Protein AF-A0A7W9SUL5-F1 (afdb_monomer_lite)

pLDDT: mean 90.6, std 12.2, range [34.75, 98.31]

Secondary structure (DSSP, 8-st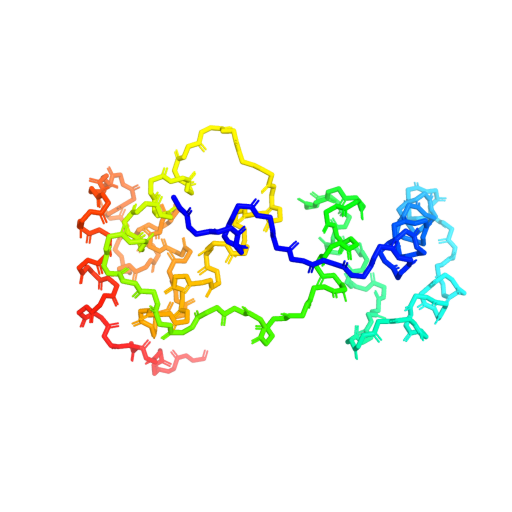ate):
--HHHHS----HHHHHHHHHHHHHHHHHHHTT---HHHHHHHHTTSSS---HHHHHHHBTTB-HHHHHHHHH--GGGS-S---HHHHHHHHHHHTSS---HHHHHHHHHHHHHHHT-TTHHHHHH-HHHHHT-GGGGG----HHHHHHHHHH---------

Sequence (161 aa):
MRPLLESPPFDAELLAKVEALTDELYALHQHGKPKNEAIARLNDLIREPVDEGAVWGAFGSVDSEVWARFLVFDYSLIPDDLSREEMLELIQHVRGEETNEFLLDFWIECLKKNTGNSHFGDLLYWPNVYFGDEEKLHIELTPEGILETALTTKAVERVGE

Foldseek 3Di:
DDPCLVDPDFDPVLLVVQLVLLVVLLVCVVVVHDNVVSQVVNQVRFDDRDDVVVNVVCRPVHDSSLVSCVRGHDLVPQDQDDDPVRLLVLLVVLPDDDDDPNSNVSSQSSLCNNQVAPCLVCVNQPVCVVVVHPVCRPDDAHSVRSSVVSNVPNDPPPPDD

Structure (mmCIF, N/CA/C/O backbone):
data_AF-A0A7W9SUL5-F1
#
_entry.id   AF-A0A7W9SUL5-F1
#
loop_
_atom_site.group_PDB
_atom_site.id
_atom_site.type_symbol
_atom_site.label_atom_id
_atom_site.label_alt_id
_atom_site.label_comp_id
_atom_site.label_asym_id
_atom_site.label_entity_id
_atom_site.label_seq_id
_atom_site.pdbx_PDB_ins_code
_atom_site.Cartn_x
_atom_site.Cartn_y
_atom_site.Cartn_z
_atom_site.occupancy
_atom_site.B_iso_or_equiv
_atom_site.auth_seq_id
_atom_site.auth_comp_id
_atom_site.auth_asym_id
_atom_site.auth_atom_id
_atom_site.pdbx_PDB_model_num
ATOM 1 N N . MET A 1 1 ? 0.048 -11.009 16.079 1.00 81.25 1 MET A N 1
ATOM 2 C CA . MET A 1 1 ? -0.566 -10.716 14.775 1.00 81.25 1 MET A CA 1
ATOM 3 C C . MET A 1 1 ? -0.793 -12.003 13.963 1.00 81.25 1 MET A C 1
ATOM 5 O O . MET A 1 1 ? -0.092 -12.986 14.186 1.00 81.25 1 MET A O 1
ATOM 9 N N . ARG A 1 2 ? -1.810 -12.076 13.080 1.00 89.44 2 ARG A N 1
ATOM 10 C CA . ARG A 1 2 ? -2.024 -13.264 12.213 1.00 89.44 2 ARG A CA 1
ATOM 11 C C . ARG A 1 2 ? -0.968 -13.322 11.088 1.00 89.44 2 ARG A C 1
ATOM 13 O O . ARG A 1 2 ? -0.579 -12.261 10.608 1.00 89.44 2 ARG A O 1
ATOM 20 N N . PRO A 1 3 ? -0.565 -14.510 10.585 1.00 90.38 3 PRO A N 1
ATOM 21 C CA . PRO A 1 3 ? 0.566 -14.634 9.651 1.00 90.38 3 PRO A CA 1
ATOM 22 C C . PRO A 1 3 ? 0.460 -13.788 8.377 1.00 90.38 3 PRO A C 1
ATOM 24 O O . PRO A 1 3 ? 1.449 -13.217 7.935 1.00 90.38 3 PRO A O 1
ATOM 27 N N . LEU A 1 4 ? -0.748 -13.662 7.817 1.00 91.81 4 LEU A N 1
ATOM 28 C CA . LEU A 1 4 ? -1.017 -12.831 6.638 1.00 91.81 4 LEU A CA 1
ATOM 29 C C . LEU A 1 4 ? -0.607 -11.366 6.841 1.00 91.81 4 LEU A C 1
ATOM 31 O O . LEU A 1 4 ? -0.163 -10.722 5.899 1.00 91.81 4 LEU A O 1
ATOM 35 N N . LEU A 1 5 ? -0.777 -10.845 8.058 1.00 91.56 5 LEU A N 1
ATOM 36 C CA . LEU A 1 5 ? -0.466 -9.458 8.378 1.00 91.56 5 LEU A CA 1
ATOM 37 C C . LEU A 1 5 ? 1.035 -9.233 8.606 1.00 91.56 5 LEU A C 1
ATOM 39 O O . LEU A 1 5 ? 1.515 -8.121 8.432 1.00 91.56 5 LEU A O 1
ATOM 43 N N . GLU A 1 6 ? 1.781 -10.277 8.965 1.00 90.19 6 GLU A N 1
ATOM 44 C CA . GLU A 1 6 ? 3.240 -10.219 9.134 1.00 90.19 6 GLU A CA 1
ATOM 45 C C . GLU A 1 6 ? 3.976 -10.426 7.807 1.00 90.19 6 GLU A C 1
ATOM 47 O O . GLU A 1 6 ? 4.992 -9.788 7.541 1.00 90.19 6 GLU A O 1
ATOM 52 N N . SER A 1 7 ? 3.468 -11.331 6.969 1.00 90.56 7 SER A N 1
ATOM 53 C CA . SER A 1 7 ? 4.072 -11.693 5.692 1.00 90.56 7 SER A CA 1
ATOM 54 C C . SER A 1 7 ? 2.979 -11.895 4.639 1.00 90.56 7 SER A C 1
ATOM 56 O O . SER A 1 7 ? 2.501 -13.019 4.440 1.00 90.56 7 SER A O 1
ATOM 58 N N . PRO A 1 8 ? 2.557 -10.809 3.964 1.00 92.06 8 PRO A N 1
ATOM 59 C CA . PRO A 1 8 ? 1.623 -10.899 2.855 1.00 92.06 8 PRO A CA 1
ATOM 60 C C . PRO A 1 8 ? 2.207 -11.796 1.753 1.00 92.06 8 PRO A C 1
ATOM 62 O O . PRO A 1 8 ? 3.387 -11.665 1.416 1.00 92.06 8 PRO A O 1
ATOM 65 N N . PRO A 1 9 ? 1.430 -12.749 1.215 1.00 93.88 9 PRO A N 1
ATOM 66 C CA . PRO A 1 9 ? 1.952 -13.726 0.275 1.00 93.88 9 PRO A CA 1
ATOM 67 C C . PRO A 1 9 ? 2.177 -13.102 -1.106 1.00 93.88 9 PRO A C 1
ATOM 69 O O . PRO A 1 9 ? 1.361 -12.324 -1.597 1.00 93.88 9 PRO A O 1
ATOM 72 N N . PHE A 1 10 ? 3.252 -13.535 -1.761 1.00 94.94 10 PHE A N 1
ATOM 73 C CA . PHE A 1 10 ? 3.595 -13.167 -3.131 1.00 94.94 10 PHE A CA 1
ATOM 74 C C . PHE A 1 10 ? 3.860 -14.415 -3.972 1.00 94.94 10 PHE A C 1
ATOM 76 O O . PHE A 1 10 ? 4.385 -15.414 -3.473 1.00 94.94 10 PHE A O 1
ATOM 83 N N . ASP A 1 11 ? 3.559 -14.338 -5.268 1.00 95.19 11 ASP A N 1
ATOM 84 C CA . ASP A 1 11 ? 4.153 -15.251 -6.243 1.00 95.19 11 ASP A CA 1
ATOM 85 C C . ASP A 1 11 ? 5.631 -14.871 -6.408 1.00 95.19 11 ASP A C 1
ATOM 87 O O . ASP A 1 11 ? 5.958 -13.820 -6.959 1.00 95.19 11 ASP A O 1
ATOM 91 N N . ALA A 1 12 ? 6.523 -15.720 -5.893 1.00 95.38 12 ALA A N 1
ATOM 92 C CA . ALA A 1 12 ? 7.957 -15.453 -5.868 1.00 95.38 12 ALA A CA 1
ATOM 93 C C . ALA A 1 12 ? 8.576 -15.339 -7.271 1.00 95.38 12 ALA A C 1
ATOM 95 O O . ALA A 1 12 ? 9.528 -14.584 -7.456 1.00 95.38 12 ALA A O 1
ATOM 96 N N . GLU A 1 13 ? 8.055 -16.072 -8.262 1.00 97.19 13 GLU A N 1
ATOM 97 C CA . GLU A 1 13 ? 8.576 -16.002 -9.628 1.00 97.19 13 GLU A CA 1
ATOM 98 C C . GLU A 1 13 ? 8.130 -14.705 -10.308 1.00 97.19 13 GLU A C 1
ATOM 100 O O . GLU A 1 13 ? 8.930 -14.051 -10.981 1.00 97.19 13 GLU A O 1
ATOM 105 N N . LEU A 1 14 ? 6.865 -14.321 -10.124 1.00 97.62 14 LEU A N 1
ATOM 106 C CA . LEU A 1 14 ? 6.346 -13.061 -10.648 1.00 97.62 14 LEU A CA 1
ATOM 107 C C . LEU A 1 14 ? 7.043 -11.861 -10.000 1.00 97.62 14 LEU A C 1
ATOM 109 O O . LEU A 1 14 ? 7.510 -10.978 -10.718 1.00 97.62 14 LEU A O 1
ATOM 113 N N . LEU A 1 15 ? 7.153 -11.852 -8.668 1.00 97.75 15 LEU A N 1
ATOM 114 C CA . LEU A 1 15 ? 7.790 -10.766 -7.927 1.00 97.75 15 LEU A CA 1
ATOM 115 C C . LEU A 1 15 ? 9.236 -10.563 -8.392 1.00 97.75 15 LEU A C 1
ATOM 117 O O . LEU A 1 15 ? 9.587 -9.450 -8.761 1.00 97.75 15 LEU A O 1
ATOM 121 N N . ALA A 1 16 ? 10.030 -11.632 -8.507 1.00 98.00 16 ALA A N 1
ATOM 122 C CA . ALA A 1 16 ? 11.417 -11.531 -8.964 1.00 98.00 16 ALA A CA 1
ATOM 123 C C . ALA A 1 16 ? 11.548 -10.959 -10.391 1.00 98.00 16 ALA A C 1
ATOM 125 O O . ALA A 1 16 ? 12.484 -10.215 -10.691 1.00 98.00 16 ALA A O 1
ATOM 126 N N . LYS A 1 17 ? 10.616 -11.292 -11.298 1.00 98.31 17 LYS A N 1
ATOM 127 C CA . LYS A 1 17 ? 10.599 -10.723 -12.659 1.00 98.31 17 LYS A CA 1
ATOM 128 C C . LYS A 1 17 ? 10.259 -9.236 -12.643 1.00 98.31 17 LYS A C 1
ATOM 130 O O . LYS A 1 17 ? 10.858 -8.473 -13.399 1.00 98.31 17 LYS A O 1
ATOM 135 N N . VAL A 1 18 ? 9.296 -8.841 -11.814 1.00 98.25 18 VAL A N 1
ATOM 136 C CA . VAL A 1 18 ? 8.863 -7.447 -11.705 1.00 98.25 18 VAL A CA 1
ATOM 137 C C . VAL A 1 18 ? 9.921 -6.598 -11.004 1.00 98.25 18 VAL A C 1
ATOM 139 O O . VAL A 1 18 ? 10.225 -5.532 -11.520 1.00 98.25 18 VAL A O 1
ATOM 142 N N . GLU A 1 19 ? 10.561 -7.091 -9.939 1.00 98.00 19 GLU A N 1
ATOM 143 C CA . GLU A 1 19 ? 11.701 -6.433 -9.274 1.00 98.00 19 GLU A CA 1
ATOM 144 C C . GLU A 1 19 ? 12.830 -6.119 -10.269 1.00 98.00 19 GLU A C 1
ATOM 146 O O . GLU A 1 19 ? 13.303 -4.988 -10.352 1.00 98.00 19 GLU A O 1
ATOM 151 N N . ALA A 1 20 ? 13.203 -7.081 -11.121 1.00 98.19 20 ALA A N 1
ATOM 152 C CA . ALA A 1 20 ? 14.223 -6.847 -12.144 1.00 98.19 20 ALA A CA 1
ATOM 153 C C . ALA A 1 20 ? 13.822 -5.752 -13.157 1.00 98.19 20 ALA A C 1
ATOM 155 O O . ALA A 1 20 ? 14.675 -5.002 -13.638 1.00 98.19 20 ALA A O 1
ATOM 156 N N . LEU A 1 21 ? 12.534 -5.655 -13.502 1.00 98.25 21 LEU A N 1
ATOM 157 C CA . LEU A 1 21 ? 12.028 -4.646 -14.435 1.00 98.25 21 LEU A CA 1
ATOM 158 C C . LEU A 1 21 ? 11.867 -3.269 -13.784 1.00 98.25 21 LEU A C 1
ATOM 160 O O . LEU A 1 21 ? 12.123 -2.267 -14.453 1.00 98.25 21 LEU A O 1
ATOM 164 N N . THR A 1 22 ? 11.470 -3.185 -12.512 1.00 97.94 22 THR A N 1
ATOM 165 C CA . THR A 1 22 ? 11.397 -1.907 -11.792 1.00 97.94 22 THR A CA 1
ATOM 166 C C . THR A 1 22 ? 12.793 -1.331 -11.557 1.00 97.94 22 THR A C 1
ATOM 168 O O . THR A 1 22 ? 12.986 -0.134 -11.778 1.00 97.94 22 THR A O 1
ATOM 171 N N . ASP A 1 23 ? 13.788 -2.171 -11.252 1.00 97.88 23 ASP A N 1
ATOM 172 C CA . ASP A 1 23 ? 15.205 -1.785 -11.212 1.00 97.88 23 ASP A CA 1
ATOM 173 C C . ASP A 1 23 ? 15.690 -1.245 -12.566 1.00 97.88 23 ASP A C 1
ATOM 175 O O . ASP A 1 23 ? 16.308 -0.176 -12.641 1.00 97.88 23 ASP A O 1
ATOM 179 N N . GLU A 1 24 ? 15.380 -1.951 -13.662 1.00 97.81 24 GLU A N 1
ATOM 180 C CA . GLU A 1 24 ? 15.701 -1.495 -15.018 1.00 97.81 24 GLU A CA 1
ATOM 181 C C . GLU A 1 24 ? 15.047 -0.132 -15.306 1.00 97.81 24 GLU A C 1
ATOM 183 O O . GLU A 1 24 ? 15.708 0.786 -15.801 1.00 97.81 24 GLU A O 1
ATOM 188 N N . LEU A 1 25 ? 13.767 0.037 -14.963 1.00 97.44 25 LEU A N 1
ATOM 189 C CA . LEU A 1 25 ? 13.021 1.280 -15.164 1.00 97.44 25 LEU A CA 1
ATOM 190 C C . LEU A 1 25 ? 13.610 2.450 -14.377 1.00 97.44 25 LEU A C 1
ATOM 192 O O . LEU A 1 25 ? 13.754 3.538 -14.943 1.00 97.44 25 LEU A O 1
ATOM 196 N N . TYR A 1 26 ? 13.986 2.238 -13.116 1.00 97.06 26 TYR A N 1
ATOM 197 C CA . TYR A 1 26 ? 14.617 3.260 -12.280 1.00 97.06 26 TYR A CA 1
ATOM 198 C C . TYR A 1 26 ? 15.981 3.661 -12.847 1.00 97.06 26 TYR A C 1
ATOM 200 O O . TYR A 1 26 ? 16.272 4.852 -12.985 1.00 97.06 26 TYR A O 1
ATOM 208 N N . ALA A 1 27 ? 16.791 2.690 -13.278 1.00 96.69 27 ALA A N 1
ATOM 209 C CA . ALA A 1 27 ? 18.076 2.960 -13.913 1.00 96.69 27 ALA A CA 1
ATOM 210 C C . ALA A 1 27 ? 17.922 3.714 -15.246 1.00 96.69 27 ALA A C 1
ATOM 212 O O . ALA A 1 27 ? 18.696 4.630 -15.540 1.00 96.69 27 ALA A O 1
ATOM 213 N N . LEU A 1 28 ? 16.933 3.361 -16.073 1.00 96.75 28 LEU A N 1
ATOM 214 C CA . LEU A 1 28 ? 16.628 4.085 -17.310 1.00 96.75 28 LEU A CA 1
ATOM 215 C C . LEU A 1 28 ? 16.156 5.512 -17.011 1.00 96.75 28 LEU A C 1
ATOM 217 O O . LEU A 1 28 ? 16.613 6.448 -17.670 1.00 96.75 28 LEU A O 1
ATOM 221 N N . HIS A 1 29 ? 15.294 5.683 -16.004 1.00 94.62 29 HIS A N 1
ATOM 222 C CA . HIS A 1 29 ? 14.799 6.983 -15.563 1.00 94.62 29 HIS A CA 1
ATOM 223 C C . HIS A 1 29 ? 15.947 7.901 -15.126 1.00 94.62 29 HIS A C 1
ATOM 225 O O . HIS A 1 29 ? 16.097 8.996 -15.668 1.00 94.62 29 HIS A O 1
ATOM 231 N N . GLN A 1 30 ? 16.807 7.419 -14.226 1.00 94.69 30 GLN A N 1
ATOM 232 C CA . GLN A 1 30 ? 17.949 8.165 -13.693 1.00 94.69 30 GLN A CA 1
ATOM 233 C C . GLN A 1 30 ? 18.912 8.645 -14.790 1.00 94.69 30 GLN A C 1
ATOM 235 O O . GLN A 1 30 ? 19.494 9.723 -14.687 1.00 94.69 30 GLN A O 1
ATOM 240 N N . HIS A 1 31 ? 19.069 7.865 -15.862 1.00 96.00 31 HIS A N 1
ATOM 241 C CA . HIS A 1 31 ? 19.934 8.208 -16.992 1.00 96.00 31 HIS A CA 1
ATOM 242 C C . HIS A 1 31 ? 19.220 8.970 -18.121 1.00 96.00 31 HIS A C 1
ATOM 244 O O . HIS A 1 31 ? 19.828 9.195 -19.170 1.00 96.00 31 HIS A O 1
ATOM 250 N N . GLY A 1 32 ? 17.945 9.335 -17.954 1.00 94.00 32 GLY A N 1
ATOM 251 C CA . GLY A 1 32 ? 17.161 10.015 -18.989 1.00 94.00 32 GLY A CA 1
ATOM 252 C C . GLY A 1 32 ? 16.980 9.183 -20.264 1.00 94.00 32 GLY A C 1
ATOM 253 O O . GLY A 1 32 ? 16.872 9.737 -21.358 1.00 94.00 32 GLY A O 1
ATOM 254 N N . LYS A 1 33 ? 17.000 7.850 -20.147 1.00 96.56 33 LYS A N 1
ATOM 255 C CA . LYS A 1 33 ? 16.838 6.929 -21.274 1.00 96.56 33 LYS A CA 1
ATOM 256 C C . LYS A 1 33 ? 15.356 6.625 -21.543 1.00 96.56 33 LYS A C 1
ATOM 258 O O . LYS A 1 33 ? 14.529 6.721 -20.630 1.00 96.56 33 LYS A O 1
ATOM 263 N N . PRO A 1 34 ? 15.003 6.233 -22.782 1.00 95.06 34 PRO A N 1
ATOM 264 C CA . PRO A 1 34 ? 13.659 5.759 -23.102 1.00 95.06 34 PRO A CA 1
ATOM 265 C C . PRO A 1 34 ? 13.270 4.543 -22.249 1.00 95.06 34 PRO A C 1
ATOM 267 O O . PRO A 1 34 ? 14.091 3.657 -22.029 1.00 95.06 34 PRO A O 1
ATOM 270 N N . LYS A 1 35 ? 12.016 4.508 -21.782 1.00 96.31 35 LYS A N 1
ATOM 271 C CA . LYS A 1 35 ? 11.475 3.468 -20.881 1.00 96.31 35 LYS A CA 1
ATOM 272 C C . LYS A 1 35 ? 10.363 2.630 -21.511 1.00 96.31 35 LYS A C 1
ATOM 274 O O . LYS A 1 35 ? 9.932 1.649 -20.923 1.00 96.31 35 LYS A O 1
ATOM 279 N N . ASN A 1 36 ? 9.906 2.994 -22.707 1.00 96.38 36 ASN A N 1
ATOM 280 C CA . ASN A 1 36 ? 8.740 2.418 -23.380 1.00 96.38 36 ASN A CA 1
ATOM 281 C C . ASN A 1 36 ? 8.805 0.886 -23.520 1.00 96.38 36 ASN A C 1
ATOM 283 O O . ASN A 1 36 ? 7.806 0.217 -23.284 1.00 96.38 36 ASN A O 1
ATOM 287 N N . GLU A 1 37 ? 9.967 0.318 -23.854 1.00 97.00 37 GLU A N 1
ATOM 288 C CA . GLU A 1 37 ? 10.119 -1.140 -23.982 1.00 97.00 37 GLU A CA 1
ATOM 289 C C . GLU A 1 37 ? 10.110 -1.860 -22.628 1.00 97.00 37 GLU A C 1
ATOM 291 O O . GLU A 1 37 ? 9.620 -2.982 -22.524 1.00 97.00 37 GLU A O 1
ATOM 296 N N . ALA A 1 38 ? 10.658 -1.238 -21.582 1.00 97.06 38 ALA A N 1
ATOM 297 C CA . ALA A 1 38 ? 10.620 -1.781 -20.226 1.00 97.06 38 ALA A CA 1
ATOM 298 C C . ALA A 1 38 ? 9.206 -1.686 -19.629 1.00 97.06 38 ALA A C 1
ATOM 300 O O . ALA A 1 38 ? 8.729 -2.662 -19.061 1.00 97.06 38 ALA A O 1
ATOM 301 N N . ILE A 1 39 ? 8.497 -0.571 -19.853 1.00 98.12 39 ILE A N 1
ATOM 302 C CA . ILE A 1 39 ? 7.086 -0.400 -19.466 1.00 98.12 39 ILE A CA 1
ATOM 303 C C . ILE A 1 39 ? 6.205 -1.441 -20.166 1.00 98.12 39 ILE A C 1
ATOM 305 O O . ILE A 1 39 ? 5.373 -2.063 -19.517 1.00 98.12 39 ILE A O 1
ATOM 309 N N . ALA A 1 40 ? 6.402 -1.679 -21.468 1.00 98.19 40 ALA A N 1
ATOM 310 C CA . ALA A 1 40 ? 5.640 -2.697 -22.192 1.00 98.19 40 ALA A CA 1
ATOM 311 C C . ALA A 1 40 ? 5.844 -4.100 -21.592 1.00 98.19 40 ALA A C 1
ATOM 313 O O . ALA A 1 40 ? 4.869 -4.781 -21.294 1.00 98.19 40 ALA A O 1
ATOM 314 N N . ARG A 1 41 ? 7.101 -4.491 -21.332 1.00 98.12 41 ARG A N 1
ATOM 315 C CA . ARG A 1 41 ? 7.425 -5.777 -20.687 1.00 98.12 41 ARG A CA 1
ATOM 316 C C . ARG A 1 41 ? 6.851 -5.890 -19.275 1.00 98.12 41 ARG A C 1
ATOM 318 O O . ARG A 1 41 ? 6.427 -6.972 -18.889 1.00 98.12 41 ARG A O 1
ATOM 325 N N . LEU A 1 42 ? 6.845 -4.798 -18.510 1.00 98.19 42 LEU A N 1
ATOM 326 C CA . LEU A 1 42 ? 6.239 -4.759 -17.181 1.00 98.19 42 LEU A CA 1
ATOM 327 C C . LEU A 1 42 ? 4.719 -4.961 -17.261 1.00 98.19 42 LEU A C 1
ATOM 329 O O . LEU A 1 42 ? 4.180 -5.804 -16.550 1.00 98.19 42 LEU A O 1
ATOM 333 N N . ASN A 1 43 ? 4.048 -4.251 -18.170 1.00 98.12 43 ASN A N 1
ATOM 334 C CA . ASN A 1 43 ? 2.597 -4.324 -18.362 1.00 98.12 43 ASN A CA 1
ATOM 335 C C . ASN A 1 43 ? 2.107 -5.697 -18.846 1.00 98.12 43 ASN A C 1
ATOM 337 O O . ASN A 1 43 ? 0.954 -6.037 -18.605 1.00 98.12 43 ASN A O 1
ATOM 341 N N . ASP A 1 44 ? 2.968 -6.503 -19.472 1.00 97.88 44 ASP A N 1
ATOM 342 C CA . ASP A 1 44 ? 2.650 -7.894 -19.823 1.00 97.88 44 ASP A CA 1
ATOM 343 C C . ASP A 1 44 ? 2.599 -8.833 -18.595 1.00 97.88 44 ASP A C 1
ATOM 345 O O . ASP A 1 44 ? 2.077 -9.946 -18.692 1.00 97.88 44 ASP A O 1
ATOM 349 N N . LEU A 1 45 ? 3.157 -8.418 -17.449 1.00 97.19 45 LEU A N 1
ATOM 350 C CA . LEU A 1 45 ? 3.262 -9.233 -16.230 1.00 97.19 45 LEU A CA 1
ATOM 351 C C . LEU A 1 45 ? 2.274 -8.834 -15.131 1.00 97.19 45 LEU A C 1
ATOM 353 O O . LEU A 1 45 ? 1.895 -9.678 -14.319 1.00 97.19 45 LEU A O 1
ATOM 357 N N . ILE A 1 46 ? 1.894 -7.560 -15.070 1.00 96.12 46 ILE A N 1
ATOM 358 C CA . ILE A 1 46 ? 1.090 -7.003 -13.976 1.00 96.12 46 ILE A CA 1
ATOM 359 C C . ILE A 1 46 ? -0.379 -6.864 -14.374 1.00 96.12 46 ILE A C 1
ATOM 361 O O . ILE A 1 46 ? -0.729 -6.809 -15.551 1.00 96.12 46 ILE A O 1
ATOM 365 N N . ARG A 1 47 ? -1.266 -6.823 -13.375 1.00 91.31 47 ARG A N 1
ATOM 366 C CA . ARG A 1 47 ? -2.717 -6.744 -13.610 1.00 91.31 47 ARG A CA 1
ATOM 367 C C . ARG A 1 47 ? -3.161 -5.346 -14.033 1.00 91.31 47 ARG A C 1
ATOM 369 O O . ARG A 1 47 ? -4.040 -5.218 -14.883 1.00 91.31 47 ARG A O 1
ATOM 376 N N . GLU A 1 48 ? -2.567 -4.321 -13.430 1.00 93.00 48 GLU A N 1
ATOM 377 C CA . GLU A 1 48 ? -2.903 -2.920 -13.669 1.00 93.00 48 GLU A CA 1
ATOM 378 C C . GLU A 1 48 ? -1.767 -2.250 -14.445 1.00 93.00 48 GLU A C 1
ATOM 380 O O . GLU A 1 48 ? -0.678 -2.082 -13.898 1.00 93.00 48 GLU A O 1
ATOM 385 N N . PRO A 1 49 ? -1.967 -1.909 -15.731 1.00 95.06 49 PRO A N 1
ATOM 386 C CA . PRO A 1 49 ? -0.899 -1.366 -16.552 1.00 95.06 49 PRO A CA 1
ATOM 387 C C . PRO A 1 49 ? -0.493 0.027 -16.072 1.00 95.06 49 PRO A C 1
ATOM 389 O O . PRO A 1 49 ? -1.334 0.865 -15.747 1.00 95.06 49 PRO A O 1
ATOM 392 N N . VAL A 1 50 ? 0.808 0.287 -16.116 1.00 96.50 50 VAL A N 1
ATOM 393 C CA . VAL A 1 50 ? 1.409 1.565 -15.747 1.00 96.50 50 VAL A CA 1
ATOM 394 C C . VAL A 1 50 ? 1.888 2.334 -16.972 1.00 96.50 50 VAL A C 1
ATOM 396 O O . VAL A 1 50 ? 2.147 1.769 -18.041 1.00 96.50 50 VAL A O 1
ATOM 399 N N . ASP A 1 51 ? 2.031 3.645 -16.809 1.00 95.88 51 ASP A N 1
ATOM 400 C CA . ASP A 1 51 ? 2.607 4.543 -17.801 1.00 95.88 51 ASP A CA 1
ATOM 401 C C . ASP A 1 51 ? 3.892 5.212 -17.280 1.00 95.88 51 ASP A C 1
ATOM 403 O O . ASP A 1 51 ? 4.409 4.902 -16.205 1.00 95.88 51 ASP A O 1
ATOM 407 N N . GLU A 1 52 ? 4.453 6.131 -18.067 1.00 93.88 52 GLU A N 1
ATOM 408 C CA . GLU A 1 52 ? 5.653 6.867 -17.663 1.00 93.88 52 GLU A CA 1
ATOM 409 C C . GLU A 1 52 ? 5.408 7.792 -16.458 1.00 93.88 52 GLU A C 1
ATOM 411 O O . GLU A 1 52 ? 6.336 8.032 -15.684 1.00 93.88 52 GLU A O 1
ATOM 416 N N . GLY A 1 53 ? 4.176 8.274 -16.274 1.00 94.19 53 GLY A N 1
ATOM 417 C CA . GLY A 1 53 ? 3.787 9.080 -15.121 1.00 94.19 53 GLY A CA 1
ATOM 418 C C . GLY A 1 53 ? 3.841 8.273 -13.829 1.00 94.19 53 GLY A C 1
ATOM 419 O O . GLY A 1 53 ? 4.393 8.752 -12.843 1.00 94.19 53 GLY A O 1
ATOM 420 N N . ALA A 1 54 ? 3.366 7.028 -13.850 1.00 94.69 54 ALA A N 1
ATOM 421 C CA . ALA A 1 54 ? 3.475 6.109 -12.720 1.00 94.69 54 ALA A CA 1
ATOM 422 C C . ALA A 1 54 ? 4.937 5.793 -12.366 1.00 94.69 54 ALA A C 1
ATOM 424 O O . ALA A 1 54 ? 5.296 5.819 -11.192 1.00 94.69 54 ALA A O 1
ATOM 425 N N . VAL A 1 55 ? 5.805 5.576 -13.367 1.00 94.25 55 VAL A N 1
ATOM 426 C CA . VAL A 1 55 ? 7.251 5.401 -13.122 1.00 94.25 55 VAL A CA 1
ATOM 427 C C . VAL A 1 55 ? 7.835 6.644 -12.454 1.00 94.25 55 VAL A C 1
ATOM 429 O O . VAL A 1 55 ? 8.603 6.521 -11.509 1.00 94.25 55 VAL A O 1
ATOM 432 N N . TRP A 1 56 ? 7.492 7.840 -12.942 1.00 93.31 56 TRP A N 1
ATOM 433 C CA . TRP A 1 56 ? 7.980 9.094 -12.368 1.00 93.31 56 TRP A CA 1
ATOM 434 C C . TRP A 1 56 ? 7.464 9.329 -10.948 1.00 93.31 56 TRP A C 1
ATOM 436 O O . TRP A 1 56 ? 8.224 9.785 -10.109 1.00 93.31 56 TRP A O 1
ATOM 446 N N . GLY A 1 57 ? 6.197 9.009 -10.680 1.00 93.38 57 GLY A N 1
ATOM 447 C CA . GLY A 1 57 ? 5.600 9.142 -9.353 1.00 93.38 57 GLY A CA 1
ATOM 448 C C . GLY A 1 57 ? 6.190 8.164 -8.339 1.00 93.38 57 GLY A C 1
ATOM 449 O O . GLY A 1 57 ? 6.422 8.545 -7.200 1.00 93.38 57 GLY A O 1
ATOM 450 N N . ALA A 1 58 ? 6.477 6.926 -8.748 1.00 94.12 58 ALA A N 1
ATOM 451 C CA . ALA A 1 58 ? 7.174 5.968 -7.893 1.00 94.12 58 ALA A CA 1
ATOM 452 C C . ALA A 1 58 ? 8.636 6.387 -7.662 1.00 94.12 58 ALA A C 1
ATOM 454 O O . ALA A 1 58 ? 9.138 6.347 -6.535 1.00 94.12 58 ALA A O 1
ATOM 455 N N . PHE A 1 59 ? 9.307 6.846 -8.724 1.00 90.81 59 PHE A N 1
ATOM 456 C CA . PHE A 1 59 ? 10.691 7.294 -8.676 1.00 90.81 59 PHE A CA 1
ATOM 457 C C . PHE A 1 59 ? 10.846 8.536 -7.785 1.00 90.81 59 PHE A C 1
ATOM 459 O O . PHE A 1 59 ? 10.452 9.644 -8.138 1.00 90.81 59 PHE A O 1
ATOM 466 N N . GLY A 1 60 ? 11.492 8.358 -6.633 1.00 86.44 60 GLY A N 1
ATOM 467 C CA . GLY A 1 60 ? 11.682 9.413 -5.633 1.00 86.44 60 GLY A CA 1
ATOM 468 C C . GLY A 1 60 ? 10.650 9.403 -4.504 1.00 86.44 60 GLY A C 1
ATOM 469 O O . GLY A 1 60 ? 10.787 10.197 -3.575 1.00 86.44 60 GLY A O 1
ATOM 470 N N . SER A 1 61 ? 9.663 8.505 -4.557 1.00 90.50 61 SER A N 1
ATOM 471 C CA . SER A 1 61 ? 8.740 8.240 -3.449 1.00 90.50 61 SER A CA 1
ATOM 472 C C . SER A 1 61 ? 9.023 6.917 -2.751 1.00 90.50 61 SER A C 1
ATOM 474 O O . SER A 1 61 ? 8.967 6.886 -1.530 1.00 90.50 61 SER A O 1
ATOM 476 N N . VAL A 1 62 ? 9.338 5.859 -3.503 1.00 93.69 62 VAL A N 1
ATOM 477 C CA . VAL A 1 62 ? 9.605 4.518 -2.961 1.00 93.69 62 VAL A CA 1
ATOM 478 C C . VAL A 1 62 ? 10.753 3.849 -3.712 1.00 93.69 62 VAL A C 1
ATOM 480 O O . VAL A 1 62 ? 11.011 4.160 -4.883 1.00 93.69 62 VAL A O 1
ATOM 483 N N . ASP A 1 63 ? 11.423 2.897 -3.068 1.00 94.38 63 ASP A N 1
ATOM 484 C CA . ASP A 1 63 ? 12.429 2.059 -3.724 1.00 94.38 63 ASP A CA 1
ATOM 485 C C . ASP A 1 63 ? 11.793 1.140 -4.785 1.00 94.38 63 ASP A C 1
ATOM 487 O O . ASP A 1 63 ? 10.625 0.753 -4.694 1.00 94.38 63 ASP A O 1
ATOM 491 N N . SER A 1 64 ? 12.568 0.754 -5.803 1.00 95.94 64 SER A N 1
ATOM 492 C CA . SER A 1 64 ? 12.110 -0.098 -6.915 1.00 95.94 64 SER A CA 1
ATOM 493 C C . SER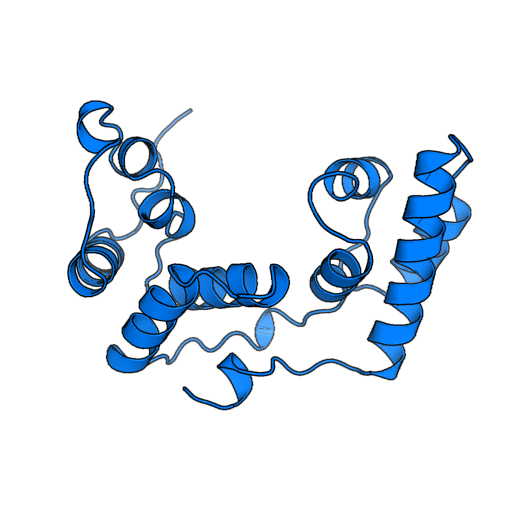 A 1 64 ? 11.570 -1.455 -6.450 1.00 95.94 64 SER A C 1
ATOM 495 O O . SER A 1 64 ? 10.608 -1.965 -7.029 1.00 95.94 64 SER A O 1
ATOM 497 N N . GLU A 1 65 ? 12.157 -2.021 -5.394 1.00 95.69 65 GLU A N 1
ATOM 498 C CA . GLU A 1 65 ? 11.739 -3.279 -4.766 1.00 95.69 65 GLU A CA 1
ATOM 499 C C . GLU A 1 65 ? 10.371 -3.146 -4.075 1.00 95.69 65 GLU A C 1
ATOM 501 O O . GLU A 1 65 ? 9.507 -4.016 -4.181 1.00 95.69 65 GLU A O 1
ATOM 506 N N . VAL A 1 66 ? 10.141 -2.026 -3.386 1.00 95.69 66 VAL A N 1
ATOM 507 C CA . VAL A 1 66 ? 8.851 -1.717 -2.752 1.00 95.69 66 VAL A CA 1
ATOM 508 C C . VAL A 1 66 ? 7.789 -1.485 -3.825 1.00 95.69 66 VAL A C 1
ATOM 510 O O . VAL A 1 66 ? 6.698 -2.050 -3.749 1.00 95.69 66 VAL A O 1
ATOM 513 N N . TRP A 1 67 ? 8.126 -0.732 -4.874 1.00 96.88 67 TRP A N 1
ATOM 514 C CA . TRP A 1 67 ? 7.216 -0.507 -5.992 1.00 96.88 67 TRP A CA 1
ATOM 515 C C . TRP A 1 67 ? 6.824 -1.809 -6.695 1.00 96.88 67 TRP A C 1
ATOM 517 O O . TRP A 1 67 ? 5.646 -2.022 -6.973 1.00 96.88 67 TRP A O 1
ATOM 527 N N . ALA A 1 68 ? 7.776 -2.724 -6.907 1.00 97.25 68 ALA A N 1
ATOM 528 C CA . ALA A 1 68 ? 7.493 -4.041 -7.470 1.00 97.25 68 ALA A CA 1
ATOM 529 C C . ALA A 1 68 ? 6.425 -4.793 -6.669 1.00 97.25 68 ALA A C 1
ATOM 531 O O . ALA A 1 68 ? 5.503 -5.350 -7.264 1.00 97.25 68 ALA A O 1
ATOM 532 N N . ARG A 1 69 ? 6.501 -4.753 -5.331 1.00 96.88 69 ARG A N 1
ATOM 533 C CA . ARG A 1 69 ? 5.497 -5.370 -4.453 1.00 96.88 69 ARG A CA 1
ATOM 534 C C . ARG A 1 69 ? 4.117 -4.761 -4.638 1.00 96.88 69 ARG A C 1
ATOM 536 O O . ARG A 1 69 ? 3.166 -5.522 -4.780 1.00 96.88 69 ARG A O 1
ATOM 543 N N . PHE A 1 70 ? 4.003 -3.434 -4.709 1.00 95.56 70 PHE A N 1
ATOM 544 C CA . PHE A 1 70 ? 2.720 -2.776 -4.981 1.00 95.56 70 PHE A CA 1
ATOM 545 C C . PHE A 1 70 ? 2.100 -3.223 -6.307 1.00 95.56 70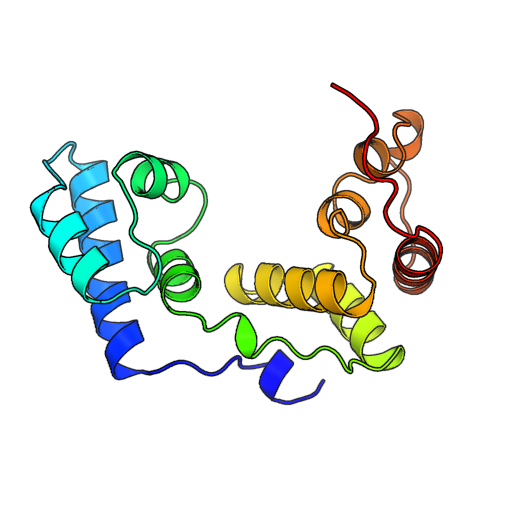 PHE A C 1
ATOM 547 O O . PHE A 1 70 ? 0.899 -3.468 -6.374 1.00 95.56 70 PHE A O 1
ATOM 554 N N . LEU A 1 71 ? 2.915 -3.397 -7.349 1.00 96.31 71 LEU A N 1
ATOM 555 C CA . LEU A 1 71 ? 2.432 -3.770 -8.680 1.00 96.31 71 LEU A CA 1
ATOM 556 C C . LEU A 1 71 ? 1.913 -5.213 -8.775 1.00 96.31 71 LEU A C 1
ATOM 558 O O . LEU A 1 71 ? 1.077 -5.507 -9.633 1.00 96.31 71 LEU A O 1
ATOM 562 N N . VAL A 1 72 ? 2.423 -6.125 -7.941 1.00 96.38 72 VAL A N 1
ATOM 563 C CA . VAL A 1 72 ? 2.059 -7.554 -7.998 1.00 96.38 72 VAL A CA 1
ATOM 564 C C . VAL A 1 72 ? 1.166 -8.008 -6.852 1.00 96.38 72 VAL A C 1
ATOM 566 O O . VAL A 1 72 ? 0.635 -9.120 -6.915 1.00 96.38 72 VAL A O 1
ATOM 569 N N . PHE A 1 73 ? 1.016 -7.201 -5.798 1.00 95.38 73 PHE A N 1
ATOM 570 C CA . PHE A 1 73 ? 0.233 -7.598 -4.639 1.00 95.38 73 PHE A CA 1
ATOM 571 C C . PHE A 1 73 ? -1.244 -7.776 -5.001 1.00 95.38 73 PHE A C 1
ATOM 573 O O . PHE A 1 73 ? -1.867 -6.943 -5.659 1.00 95.38 73 PHE A O 1
ATOM 580 N N . ASP A 1 74 ? -1.825 -8.885 -4.550 1.00 92.94 74 ASP A N 1
ATOM 581 C CA . ASP A 1 74 ? -3.239 -9.155 -4.753 1.00 92.94 74 ASP A CA 1
ATOM 582 C C . ASP A 1 74 ? -4.062 -8.538 -3.617 1.00 92.94 74 ASP A C 1
ATOM 584 O O . ASP A 1 74 ? -4.297 -9.166 -2.584 1.00 92.94 74 ASP A O 1
ATOM 588 N N . TYR A 1 75 ? -4.546 -7.313 -3.827 1.00 90.12 75 TYR A N 1
ATOM 589 C CA . TYR A 1 75 ? -5.363 -6.583 -2.850 1.00 90.12 75 TYR A CA 1
ATOM 590 C C . TYR A 1 75 ? -6.681 -7.297 -2.484 1.00 90.12 75 TYR A C 1
ATOM 592 O O . TYR A 1 75 ? -7.295 -6.976 -1.464 1.00 90.12 75 TYR A O 1
ATOM 600 N N . SER A 1 76 ? -7.112 -8.317 -3.243 1.00 90.94 76 SER A N 1
ATOM 601 C CA . SER A 1 76 ? -8.244 -9.164 -2.836 1.00 90.94 76 SER A CA 1
ATOM 602 C C . SER A 1 76 ? -7.942 -10.017 -1.597 1.00 90.94 76 SER A C 1
ATOM 604 O O . SER A 1 76 ? -8.873 -10.430 -0.906 1.00 90.94 76 SER A O 1
ATOM 606 N N . LEU A 1 77 ? -6.661 -10.225 -1.274 1.00 91.94 77 LEU A N 1
ATOM 607 C CA . LEU A 1 77 ? -6.207 -10.957 -0.091 1.00 91.94 77 LEU A CA 1
ATOM 608 C C . LEU A 1 77 ? -6.286 -10.138 1.199 1.00 91.94 77 LEU A C 1
ATOM 610 O O . LEU A 1 77 ? -6.073 -10.697 2.273 1.00 91.94 77 LEU A O 1
ATOM 614 N N . ILE A 1 78 ? -6.591 -8.839 1.126 1.00 94.69 78 ILE A N 1
ATOM 615 C CA . ILE A 1 78 ? -6.767 -8.017 2.323 1.00 94.69 78 ILE A CA 1
ATOM 616 C C . ILE A 1 78 ? -7.948 -8.569 3.139 1.00 94.69 78 ILE A C 1
ATOM 618 O O . ILE A 1 78 ? -9.063 -8.641 2.608 1.00 94.69 78 ILE A O 1
ATOM 622 N N . PRO A 1 79 ? -7.750 -8.934 4.418 1.00 95.00 79 PRO A N 1
ATOM 623 C CA . PRO A 1 79 ? -8.823 -9.453 5.260 1.00 95.00 79 PRO A CA 1
ATOM 624 C C . PRO A 1 79 ? -9.868 -8.366 5.537 1.00 95.00 79 PRO A C 1
ATOM 626 O O . PRO A 1 79 ? -9.521 -7.203 5.726 1.00 95.00 79 PRO A O 1
ATOM 629 N N . ASP A 1 80 ? -11.144 -8.739 5.574 1.00 95.44 80 ASP A N 1
ATOM 630 C CA . ASP A 1 80 ? -12.283 -7.876 5.935 1.00 95.44 80 ASP A CA 1
ATOM 631 C C . ASP A 1 80 ? -12.962 -8.294 7.251 1.00 95.44 80 ASP A C 1
ATOM 633 O O . ASP A 1 80 ? -14.06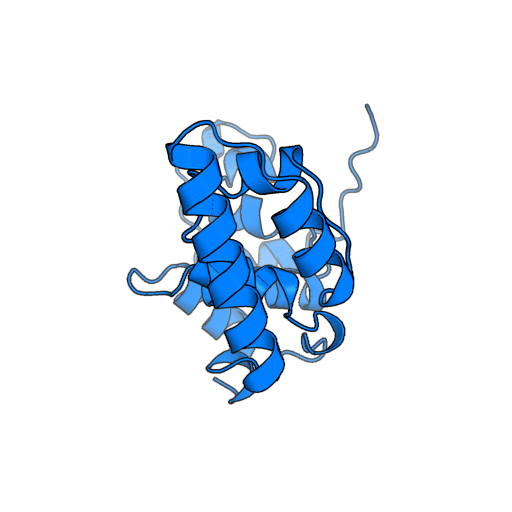5 -7.848 7.568 1.00 95.44 80 ASP A O 1
ATOM 637 N N . ASP A 1 81 ? -12.285 -9.151 8.015 1.00 96.31 81 ASP A N 1
ATOM 638 C CA . ASP A 1 81 ? -12.751 -9.759 9.256 1.00 96.31 81 ASP A CA 1
ATOM 639 C C . ASP A 1 81 ? -11.784 -9.528 10.431 1.00 96.31 81 ASP A C 1
ATOM 641 O O . ASP A 1 81 ? -11.704 -10.345 11.354 1.00 96.31 81 ASP A O 1
ATOM 645 N N . LEU A 1 82 ? -11.011 -8.438 10.399 1.00 96.81 82 LEU A N 1
ATOM 646 C CA . LEU A 1 82 ? -10.082 -8.119 11.479 1.00 96.81 82 LEU A CA 1
ATOM 647 C C . LEU A 1 82 ? -10.838 -7.853 12.779 1.00 96.81 82 LEU A C 1
ATOM 649 O O . LEU A 1 82 ? -11.798 -7.078 12.827 1.00 96.81 82 LEU A O 1
ATOM 653 N N . SER A 1 83 ? -10.369 -8.469 13.863 1.00 96.31 83 SER A N 1
ATOM 654 C CA . SER A 1 83 ? -10.888 -8.163 15.189 1.00 96.31 83 SER A CA 1
ATOM 655 C C . SER A 1 83 ? -10.469 -6.757 15.623 1.00 96.31 83 SER A C 1
ATOM 657 O O . SER A 1 83 ? -9.542 -6.145 15.082 1.00 96.31 83 SER A O 1
ATOM 659 N N . ARG A 1 84 ? -11.135 -6.236 16.658 1.00 96.31 84 ARG A N 1
ATOM 660 C CA . ARG A 1 84 ? -10.758 -4.954 17.263 1.00 96.31 84 ARG A CA 1
ATOM 661 C C . ARG A 1 84 ? -9.312 -4.977 17.763 1.00 96.31 84 ARG A C 1
ATOM 663 O O . ARG A 1 84 ? -8.594 -4.000 17.591 1.00 96.31 84 ARG A O 1
ATOM 670 N N . GLU A 1 85 ? -8.892 -6.082 18.369 1.00 96.25 85 GLU A N 1
ATOM 671 C CA . GLU A 1 85 ? -7.534 -6.285 18.872 1.00 96.25 85 GLU A CA 1
ATOM 672 C C . GLU A 1 85 ? -6.506 -6.281 17.738 1.00 96.25 85 GLU A C 1
ATOM 674 O O . GLU A 1 85 ? -5.479 -5.624 17.867 1.00 96.25 85 GLU A O 1
ATOM 679 N N . GLU A 1 86 ? -6.797 -6.940 16.614 1.00 96.44 86 GLU A N 1
ATOM 680 C CA . GLU A 1 86 ? -5.906 -6.949 15.447 1.00 96.44 86 GLU A CA 1
ATOM 681 C C . GLU A 1 86 ? -5.781 -5.562 14.816 1.00 96.44 86 GLU A C 1
ATOM 683 O O . GLU A 1 86 ? -4.679 -5.137 14.487 1.00 96.44 86 GLU A O 1
ATOM 688 N N . MET A 1 87 ? -6.882 -4.811 14.703 1.00 96.75 87 MET A N 1
ATOM 689 C CA . MET A 1 87 ? -6.823 -3.425 14.225 1.00 96.75 87 MET A CA 1
ATOM 690 C C . MET A 1 87 ? -5.990 -2.532 15.156 1.00 96.75 87 MET A C 1
ATOM 692 O O . MET A 1 87 ? -5.226 -1.697 14.678 1.00 96.75 87 MET A O 1
ATOM 696 N N . LEU A 1 88 ? -6.095 -2.707 16.477 1.00 96.06 88 LEU A N 1
ATOM 697 C CA . LEU A 1 88 ? -5.253 -1.974 17.429 1.00 96.06 88 LEU A CA 1
ATOM 698 C C . LEU A 1 88 ? -3.776 -2.358 17.312 1.00 96.06 88 LEU A C 1
ATOM 700 O O . LEU A 1 88 ? -2.927 -1.470 17.351 1.00 96.06 88 LEU A O 1
ATOM 704 N N . GLU A 1 89 ? -3.476 -3.648 17.153 1.00 94.44 89 GLU A N 1
ATOM 705 C CA . GLU A 1 89 ? -2.116 -4.143 16.915 1.00 94.44 89 GLU A CA 1
ATOM 706 C C . GLU A 1 89 ? -1.534 -3.506 15.638 1.00 94.44 89 GLU A C 1
ATOM 708 O O . GLU A 1 89 ? -0.441 -2.944 15.680 1.00 94.44 89 GLU A O 1
ATOM 713 N N . LEU A 1 90 ? -2.300 -3.458 14.539 1.00 94.75 90 LEU A N 1
ATOM 714 C CA . LEU A 1 90 ? -1.891 -2.778 13.303 1.00 94.75 90 LEU A CA 1
ATOM 715 C C . LEU A 1 90 ? -1.627 -1.282 13.503 1.00 94.75 90 LEU A C 1
ATOM 717 O O . LEU A 1 90 ? -0.602 -0.782 13.050 1.00 94.75 90 LEU A O 1
ATOM 721 N N . ILE A 1 91 ? -2.505 -0.557 14.205 1.00 94.62 91 ILE A N 1
ATOM 722 C CA . ILE A 1 91 ? -2.301 0.877 14.480 1.00 94.62 91 ILE A CA 1
ATOM 723 C C . ILE A 1 91 ? -1.013 1.106 15.280 1.00 94.62 91 ILE A C 1
ATOM 725 O O . ILE A 1 91 ? -0.298 2.078 15.037 1.00 94.62 91 ILE A O 1
ATOM 729 N N . GLN A 1 92 ? -0.701 0.222 16.229 1.00 91.94 92 GLN A N 1
ATOM 730 C CA . GLN A 1 92 ? 0.547 0.297 16.989 1.00 91.94 92 GLN A CA 1
ATOM 731 C C . GLN A 1 92 ? 1.765 0.060 16.092 1.00 91.94 92 GLN A C 1
ATOM 733 O O . GLN A 1 92 ? 2.735 0.807 16.189 1.00 91.94 92 GLN A O 1
ATOM 738 N N . HIS A 1 93 ? 1.701 -0.923 15.191 1.00 90.62 93 HIS A N 1
ATOM 739 C CA . HIS A 1 93 ? 2.782 -1.205 14.250 1.00 90.62 93 HIS A CA 1
ATOM 740 C C . HIS A 1 93 ? 3.014 -0.074 13.242 1.00 90.62 93 HIS A C 1
ATOM 742 O O . HIS A 1 93 ? 4.154 0.330 13.033 1.00 90.62 93 HIS A O 1
ATOM 748 N N . VAL A 1 94 ? 1.944 0.496 12.682 1.00 89.44 94 VAL A N 1
ATOM 749 C CA . VAL A 1 94 ? 1.998 1.632 11.744 1.00 89.44 94 VAL A CA 1
ATOM 750 C C . VAL A 1 94 ? 2.658 2.870 12.368 1.00 89.44 94 VAL A C 1
ATOM 752 O O . VAL A 1 94 ? 3.267 3.673 11.665 1.00 89.44 94 VAL A O 1
ATOM 755 N N . ARG A 1 95 ? 2.562 3.026 13.693 1.00 83.69 95 ARG A N 1
ATOM 756 C CA . ARG A 1 95 ? 3.217 4.104 14.451 1.00 83.69 95 ARG A CA 1
ATOM 757 C C . ARG A 1 95 ? 4.647 3.774 14.903 1.00 83.69 95 ARG A C 1
ATOM 759 O O . ARG A 1 95 ? 5.292 4.638 15.494 1.00 83.69 95 ARG A O 1
ATOM 766 N N . GLY A 1 96 ? 5.117 2.547 14.692 1.00 80.75 96 GLY A N 1
ATOM 767 C CA . GLY A 1 96 ? 6.468 2.113 15.046 1.00 80.75 96 GLY A CA 1
ATOM 768 C C . GLY A 1 96 ? 7.533 2.615 14.066 1.00 80.75 96 GLY A C 1
ATOM 769 O O . GLY A 1 96 ? 7.238 2.937 12.920 1.00 80.75 96 GLY A O 1
ATOM 770 N N . GLU A 1 97 ? 8.790 2.659 14.515 1.00 68.19 97 GLU A N 1
ATOM 771 C CA . GLU A 1 97 ? 9.915 3.227 13.748 1.00 68.19 97 GLU A CA 1
ATOM 772 C C . GLU A 1 97 ? 10.516 2.269 12.695 1.00 68.19 97 GLU A C 1
ATOM 774 O O . GLU A 1 97 ? 11.251 2.714 11.818 1.00 68.19 97 GLU A O 1
ATOM 779 N N . GLU A 1 98 ? 10.210 0.966 12.743 1.00 62.28 98 GLU A N 1
ATOM 780 C CA . GLU A 1 98 ? 10.863 -0.063 11.914 1.00 62.28 98 GLU A CA 1
ATOM 781 C C . GLU A 1 98 ? 9.856 -0.884 11.098 1.00 62.28 98 GLU A C 1
ATOM 783 O O . GLU A 1 98 ? 9.650 -2.074 11.340 1.00 62.28 98 GLU A O 1
ATOM 788 N N . THR A 1 99 ? 9.226 -0.256 10.106 1.00 67.19 99 THR A N 1
ATOM 789 C CA . THR A 1 99 ? 8.324 -0.964 9.188 1.00 67.19 99 THR A CA 1
ATOM 790 C C . THR A 1 99 ? 8.745 -0.743 7.740 1.00 67.19 99 THR A C 1
ATOM 792 O O . THR A 1 99 ? 9.001 0.382 7.325 1.00 67.19 99 THR A O 1
ATOM 795 N N . ASN A 1 100 ? 8.801 -1.826 6.959 1.00 84.62 100 ASN A N 1
ATOM 796 C CA . ASN A 1 100 ? 8.937 -1.766 5.502 1.00 84.62 100 ASN A CA 1
ATOM 797 C C . ASN A 1 100 ? 7.762 -0.967 4.903 1.00 84.62 100 ASN A C 1
ATOM 799 O O . ASN A 1 100 ? 6.611 -1.261 5.217 1.00 84.62 100 ASN A O 1
ATOM 803 N N . GLU A 1 101 ? 8.035 -0.004 4.020 1.00 89.69 101 GLU A N 1
ATOM 804 C CA . GLU A 1 101 ? 7.024 0.859 3.383 1.00 89.69 101 GLU A CA 1
ATOM 805 C C . GLU A 1 101 ? 5.842 0.085 2.773 1.00 89.69 101 GLU A C 1
ATOM 807 O O . GLU A 1 101 ? 4.695 0.507 2.911 1.00 89.69 101 GLU A O 1
ATOM 812 N N . PHE A 1 102 ? 6.088 -1.086 2.173 1.00 92.88 102 PHE A N 1
ATOM 813 C CA . PHE A 1 102 ? 5.017 -1.943 1.659 1.00 92.88 102 PHE A CA 1
ATOM 814 C C . PHE A 1 102 ? 4.097 -2.456 2.776 1.00 92.88 102 PHE A C 1
ATOM 816 O O . PHE A 1 102 ? 2.878 -2.433 2.631 1.00 92.88 102 PHE A O 1
ATOM 823 N N . LEU A 1 103 ? 4.664 -2.926 3.895 1.00 93.12 103 LEU A N 1
ATOM 824 C CA . LEU A 1 103 ? 3.871 -3.413 5.030 1.00 93.12 103 LEU A CA 1
ATOM 825 C C . LEU A 1 103 ? 3.061 -2.284 5.663 1.00 93.12 103 LEU A C 1
ATOM 827 O O . LEU A 1 103 ? 1.918 -2.504 6.050 1.00 93.12 103 LEU A O 1
ATOM 831 N N . LEU A 1 104 ? 3.636 -1.083 5.727 1.00 92.69 104 LEU A N 1
ATOM 832 C CA . LEU A 1 104 ? 2.958 0.099 6.239 1.00 92.69 104 LEU A CA 1
ATOM 833 C C . LEU A 1 104 ? 1.684 0.402 5.437 1.00 92.69 104 LEU A C 1
ATOM 835 O O . LEU A 1 104 ? 0.602 0.496 6.017 1.00 92.69 104 LEU A O 1
ATOM 839 N N . ASP A 1 105 ? 1.804 0.497 4.111 1.00 92.31 105 ASP A N 1
ATOM 840 C CA . ASP A 1 105 ? 0.666 0.739 3.220 1.00 92.31 105 ASP A CA 1
ATOM 841 C C . ASP A 1 105 ? -0.341 -0.421 3.261 1.00 92.31 105 ASP A C 1
ATOM 843 O O . ASP A 1 105 ? -1.540 -0.206 3.436 1.00 92.31 105 ASP A O 1
ATOM 847 N N . PHE A 1 106 ? 0.143 -1.666 3.244 1.00 94.81 106 PHE A N 1
ATOM 848 C CA . PHE A 1 106 ? -0.703 -2.850 3.372 1.00 94.81 106 PHE A CA 1
ATOM 849 C C . PHE A 1 106 ? -1.535 -2.843 4.669 1.00 94.81 106 PHE A C 1
ATOM 851 O O . PHE A 1 106 ? -2.732 -3.147 4.643 1.00 94.81 106 PHE A O 1
ATOM 858 N N . TRP A 1 107 ? -0.946 -2.471 5.809 1.00 95.44 107 TRP A N 1
ATOM 859 C CA . TRP A 1 107 ? -1.675 -2.350 7.074 1.00 95.44 107 TRP A CA 1
ATOM 860 C C . TRP A 1 107 ? -2.682 -1.205 7.061 1.00 95.44 107 TRP A C 1
ATOM 862 O O . TRP A 1 107 ? -3.784 -1.362 7.591 1.00 95.44 107 TRP A O 1
ATOM 872 N N . ILE A 1 108 ? -2.352 -0.079 6.428 1.00 95.00 108 ILE A N 1
ATOM 873 C CA . ILE A 1 108 ? -3.293 1.028 6.240 1.00 95.00 108 ILE A CA 1
ATOM 874 C C . ILE A 1 108 ? -4.487 0.573 5.393 1.00 95.00 108 ILE A C 1
ATOM 876 O O . ILE A 1 108 ? -5.626 0.831 5.777 1.00 95.00 108 ILE A O 1
ATOM 880 N N . GLU A 1 109 ? -4.271 -0.156 4.299 1.00 95.62 109 GLU A N 1
ATOM 881 C CA . GLU A 1 109 ? -5.356 -0.693 3.469 1.00 95.62 109 GLU A CA 1
ATOM 882 C C . GLU A 1 109 ? -6.209 -1.730 4.216 1.00 95.62 109 GLU A C 1
ATOM 884 O O . GLU A 1 109 ? -7.441 -1.710 4.123 1.00 95.62 109 GLU A O 1
ATOM 889 N N . CYS A 1 110 ? -5.594 -2.573 5.054 1.00 96.38 110 CYS A N 1
ATOM 890 C CA . CYS A 1 110 ? -6.328 -3.439 5.980 1.00 96.38 110 CYS A CA 1
ATOM 891 C C . CYS A 1 110 ? -7.238 -2.622 6.912 1.00 96.38 110 CYS A C 1
ATOM 893 O O . CYS A 1 110 ? -8.421 -2.936 7.066 1.00 96.38 110 CYS A O 1
ATOM 895 N N . LEU A 1 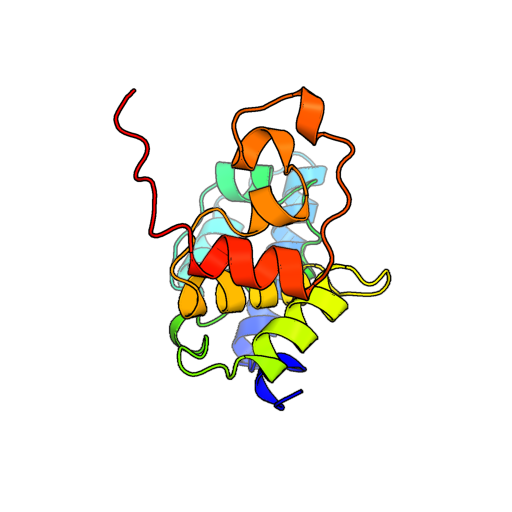111 ? -6.717 -1.553 7.515 1.00 96.31 111 LEU A N 1
ATOM 896 C CA . LEU A 1 111 ? -7.474 -0.693 8.427 1.00 96.31 111 LEU A CA 1
ATOM 897 C C . LEU A 1 111 ? -8.606 0.046 7.704 1.00 96.31 111 LEU A C 1
ATOM 899 O O . LEU A 1 111 ? -9.731 0.069 8.210 1.00 96.31 111 LEU A O 1
ATOM 903 N N . LYS A 1 112 ? -8.368 0.572 6.497 1.00 95.75 112 LYS A N 1
ATOM 904 C CA . LYS A 1 112 ? -9.408 1.186 5.653 1.00 95.75 112 LYS A CA 1
ATOM 905 C C . LYS A 1 112 ? -10.537 0.198 5.362 1.00 95.75 112 LYS A C 1
ATOM 907 O O . LYS A 1 112 ? -11.705 0.535 5.566 1.00 95.75 112 LYS A O 1
ATOM 912 N N . LYS A 1 113 ? -10.204 -1.033 4.951 1.00 95.75 113 LYS A N 1
ATOM 913 C CA . LYS A 1 113 ? -11.193 -2.068 4.611 1.00 95.75 113 LYS A CA 1
ATOM 914 C C . LYS A 1 113 ? -12.070 -2.453 5.805 1.00 95.75 113 LYS A C 1
ATOM 916 O O . LYS A 1 113 ? -13.281 -2.573 5.651 1.00 95.75 113 LYS A O 1
ATOM 921 N N . ASN A 1 114 ? -11.476 -2.604 6.991 1.00 96.19 114 ASN A N 1
ATOM 922 C CA . ASN A 1 114 ? -12.186 -3.081 8.185 1.00 96.19 114 ASN A CA 1
ATOM 923 C C . ASN A 1 114 ? -12.935 -1.975 8.942 1.00 96.19 114 ASN A C 1
ATOM 925 O O . ASN A 1 114 ? -13.930 -2.251 9.610 1.00 96.19 114 ASN A O 1
ATOM 929 N N . THR A 1 115 ? -12.498 -0.719 8.827 1.00 95.19 115 THR A N 1
ATOM 930 C CA . THR A 1 115 ? -13.198 0.426 9.439 1.00 95.19 115 THR A CA 1
ATOM 931 C C . THR A 1 115 ? -14.211 1.081 8.503 1.00 95.19 115 THR A C 1
ATOM 933 O O . THR A 1 115 ? -15.105 1.788 8.965 1.00 95.19 115 THR A O 1
ATOM 936 N N . GLY A 1 116 ? -14.090 0.862 7.189 1.00 94.12 116 GLY A N 1
ATOM 937 C CA . GLY A 1 116 ? -14.863 1.574 6.171 1.00 94.12 116 GLY A CA 1
ATOM 938 C C . GLY A 1 116 ? -14.441 3.038 6.000 1.00 94.12 116 GLY A C 1
ATOM 939 O O . GLY A 1 116 ? -15.179 3.825 5.407 1.00 94.12 116 GLY A O 1
ATOM 940 N N . ASN A 1 117 ? -13.279 3.422 6.534 1.00 93.75 117 ASN A N 1
ATOM 941 C CA . ASN A 1 117 ? -12.779 4.787 6.510 1.00 93.75 117 ASN A CA 1
ATOM 942 C C . ASN A 1 117 ? -11.676 4.937 5.460 1.00 93.75 117 ASN A C 1
ATOM 944 O O . ASN A 1 117 ? -10.530 4.571 5.702 1.00 93.75 117 ASN A O 1
ATOM 948 N N . SER A 1 118 ? -12.002 5.507 4.299 1.00 91.81 118 SER A N 1
ATOM 949 C CA . SER A 1 118 ? -11.043 5.718 3.204 1.00 91.81 118 SER A CA 1
ATOM 950 C C . SER A 1 118 ? -9.910 6.694 3.548 1.00 91.81 118 SER A C 1
ATOM 952 O O . SER A 1 118 ? -8.853 6.644 2.924 1.00 91.81 118 SER A O 1
ATOM 954 N N . HIS A 1 119 ? -10.107 7.548 4.556 1.00 92.12 119 HIS A N 1
ATOM 955 C CA . HIS A 1 119 ? -9.173 8.588 4.995 1.00 92.12 119 HIS A CA 1
ATOM 956 C C . HIS A 1 119 ? -8.350 8.169 6.220 1.00 92.12 119 HIS A C 1
ATOM 958 O O . HIS A 1 119 ? -7.807 9.013 6.929 1.00 92.12 119 HIS A O 1
ATOM 964 N N . PHE A 1 120 ? -8.227 6.864 6.483 1.00 93.88 120 PHE A N 1
ATOM 965 C CA . PHE A 1 120 ? -7.494 6.362 7.646 1.00 93.88 120 PHE A CA 1
ATOM 966 C C . PHE A 1 120 ? -6.034 6.856 7.697 1.00 93.88 120 PHE A C 1
ATOM 968 O O . PHE A 1 120 ? -5.527 7.171 8.769 1.00 93.88 120 PHE A O 1
ATOM 975 N N . GLY A 1 121 ? -5.369 6.985 6.542 1.00 91.06 121 GLY A N 1
ATOM 976 C CA . GLY A 1 121 ? -4.016 7.551 6.459 1.00 91.06 121 GLY A CA 1
ATOM 977 C C . GLY A 1 121 ? -3.951 9.012 6.920 1.00 91.06 121 GLY A C 1
ATOM 978 O O . GLY A 1 121 ? -3.061 9.373 7.686 1.00 91.06 121 GLY A O 1
ATOM 979 N N . ASP A 1 122 ? -4.939 9.832 6.543 1.00 92.12 122 ASP A N 1
ATOM 980 C CA . ASP A 1 122 ? -5.030 11.222 7.003 1.00 92.12 122 ASP A CA 1
ATOM 981 C C . ASP A 1 122 ? -5.213 11.271 8.524 1.00 92.12 122 ASP A C 1
ATOM 983 O O . ASP A 1 122 ? -4.565 12.063 9.197 1.00 92.12 122 ASP A O 1
ATOM 987 N N . LEU A 1 123 ? -6.034 10.385 9.098 1.00 93.00 123 LEU A N 1
ATOM 988 C CA . LEU A 1 123 ? -6.216 10.311 10.552 1.00 93.00 123 LEU A CA 1
ATOM 989 C C . LEU A 1 123 ? -4.908 9.994 11.296 1.00 93.00 123 LEU A C 1
ATOM 991 O O . LEU A 1 123 ? -4.701 10.487 12.405 1.00 93.00 123 LEU A O 1
ATOM 995 N N . LEU A 1 124 ? -4.043 9.170 10.701 1.00 90.25 124 LEU A N 1
ATOM 996 C CA . LEU A 1 124 ? -2.767 8.765 11.291 1.00 90.25 124 LEU A CA 1
ATOM 997 C C . LEU A 1 124 ? -1.697 9.859 11.214 1.00 90.25 124 LEU A C 1
ATOM 999 O O . LEU A 1 124 ? -0.990 10.076 12.197 1.00 90.25 124 LEU A O 1
ATOM 1003 N N . TYR A 1 125 ? -1.560 10.517 10.060 1.00 88.62 125 TYR A N 1
ATOM 1004 C CA . TYR A 1 125 ? -0.417 11.395 9.773 1.00 88.62 125 TYR A CA 1
ATOM 1005 C C . TYR A 1 125 ? -0.769 12.884 9.728 1.00 88.62 125 TYR A C 1
ATOM 1007 O O . TYR A 1 125 ? 0.079 13.725 10.024 1.00 88.62 125 TYR A O 1
ATOM 1015 N N . TRP A 1 126 ? -2.014 13.217 9.388 1.00 90.94 126 TRP A N 1
ATOM 1016 C CA . TRP A 1 126 ? -2.501 14.588 9.219 1.00 90.94 126 TRP A CA 1
ATOM 1017 C C . TRP A 1 126 ? -3.877 14.772 9.871 1.00 90.94 126 TRP A C 1
ATOM 1019 O O . TRP A 1 126 ? -4.867 15.051 9.184 1.00 90.94 126 TRP A O 1
ATOM 1029 N N . PRO A 1 127 ? -3.979 14.637 11.208 1.00 90.69 127 PRO A N 1
ATOM 1030 C CA . PRO A 1 127 ? -5.255 14.758 11.909 1.00 90.69 127 PRO A CA 1
ATOM 1031 C C . PRO A 1 127 ? -5.960 16.091 11.621 1.00 90.69 127 PRO A C 1
ATOM 1033 O O . PRO A 1 127 ? -7.184 16.124 11.513 1.00 90.69 127 PRO A O 1
ATOM 1036 N N . ASN A 1 128 ? -5.222 17.185 11.415 1.00 91.56 128 ASN A N 1
ATOM 1037 C CA . ASN A 1 128 ? -5.806 18.452 10.970 1.00 91.56 128 ASN A CA 1
ATOM 1038 C C . ASN A 1 128 ? -6.553 18.336 9.634 1.00 91.56 128 ASN A C 1
ATOM 1040 O O . ASN A 1 128 ? -7.666 18.844 9.521 1.00 91.56 128 ASN A O 1
ATOM 1044 N N . VAL A 1 129 ? -5.980 17.645 8.645 1.00 92.00 129 VAL A N 1
ATOM 1045 C CA . VAL A 1 129 ? -6.610 17.412 7.337 1.00 92.00 129 VAL A CA 1
ATOM 1046 C C . VAL A 1 129 ? -7.823 16.503 7.488 1.00 92.00 129 VAL A C 1
ATOM 1048 O O . VAL A 1 129 ? -8.880 16.794 6.927 1.00 92.00 129 VAL A O 1
ATOM 1051 N N . TYR A 1 130 ? -7.695 15.440 8.284 1.00 92.12 130 TYR A N 1
ATOM 1052 C CA . TYR A 1 130 ? -8.783 14.502 8.538 1.00 92.12 130 TYR A CA 1
ATOM 1053 C C . TYR A 1 130 ? -10.000 15.183 9.187 1.00 92.12 130 TYR A C 1
ATOM 1055 O O . TYR A 1 130 ? -11.136 14.971 8.768 1.00 92.12 130 TYR A O 1
ATOM 1063 N N . PHE A 1 131 ? -9.773 16.034 10.192 1.00 90.81 131 PHE A N 1
ATOM 1064 C CA . PHE A 1 131 ? -10.841 16.741 10.906 1.00 90.81 131 PHE A CA 1
ATOM 1065 C C . PHE A 1 131 ? -11.242 18.084 10.276 1.00 90.81 131 PHE A C 1
ATOM 1067 O O . PHE A 1 131 ? -12.212 18.688 10.737 1.00 90.81 131 PHE A O 1
ATOM 1074 N N . GLY A 1 132 ? -10.511 18.568 9.268 1.00 91.25 132 GLY A N 1
ATOM 1075 C CA . GLY A 1 132 ? -10.699 19.905 8.698 1.00 91.25 132 GLY A CA 1
ATOM 1076 C C . GLY A 1 132 ? -10.441 21.035 9.701 1.00 91.25 132 GLY A C 1
ATOM 1077 O O . GLY A 1 132 ? -11.135 22.049 9.672 1.00 91.25 132 GLY A O 1
ATOM 1078 N N . ASP A 1 133 ? -9.492 20.845 10.620 1.00 91.56 133 ASP A N 1
ATOM 1079 C CA . ASP A 1 133 ? -9.201 21.773 11.715 1.00 91.56 133 ASP A CA 1
ATOM 1080 C C . ASP A 1 133 ? -7.690 21.892 11.954 1.00 91.56 133 ASP A C 1
ATOM 1082 O O . ASP A 1 133 ? -7.062 20.981 12.491 1.00 91.56 133 ASP A O 1
ATOM 1086 N N . GLU A 1 134 ? -7.111 23.036 11.584 1.00 91.44 134 GLU A N 1
ATOM 1087 C CA . GLU A 1 134 ? -5.673 23.309 11.724 1.00 91.44 134 GLU A CA 1
ATOM 1088 C C . GLU A 1 134 ? -5.184 23.278 13.177 1.00 91.44 134 GLU A C 1
ATOM 1090 O O . GLU A 1 134 ? -4.028 22.934 13.429 1.00 91.44 134 GLU A O 1
ATOM 1095 N N . GLU A 1 135 ? -6.050 23.552 14.161 1.00 90.94 135 GLU A N 1
ATOM 1096 C CA . GLU A 1 135 ? -5.670 23.453 15.577 1.00 90.94 135 GLU A CA 1
ATOM 1097 C C . GLU A 1 135 ? -5.386 22.002 15.991 1.00 90.94 135 GLU A C 1
ATOM 1099 O O . GLU A 1 135 ? -4.698 21.752 16.985 1.00 90.94 135 GLU A O 1
ATOM 1104 N N . LYS A 1 136 ? -5.861 21.028 15.202 1.00 87.50 136 LYS A N 1
ATOM 1105 C CA . LYS A 1 136 ? -5.626 19.603 15.433 1.00 87.50 136 LYS A CA 1
ATOM 1106 C C . LYS A 1 136 ? -4.315 19.085 14.850 1.00 87.50 136 LYS A C 1
ATOM 1108 O O . LYS A 1 136 ? -4.045 17.900 14.987 1.00 87.50 136 LYS A O 1
ATOM 1113 N N . LEU A 1 137 ? -3.460 19.927 14.266 1.00 85.31 137 LEU A N 1
ATOM 1114 C CA . LEU A 1 137 ? -2.179 19.476 13.700 1.00 85.31 137 LEU A CA 1
ATOM 1115 C C . LEU A 1 137 ? -1.269 18.806 14.747 1.00 85.31 137 LEU A C 1
ATOM 1117 O O . LEU A 1 137 ? -0.488 17.920 14.419 1.00 85.31 137 LEU A O 1
ATOM 1121 N N . HIS A 1 138 ? -1.375 19.226 16.009 1.00 84.69 138 HIS A N 1
ATOM 1122 C CA . HIS A 1 138 ? -0.511 18.768 17.100 1.00 84.69 138 HIS A CA 1
ATOM 1123 C C . HIS A 1 138 ? -1.180 17.776 18.056 1.00 84.69 138 HIS A C 1
ATOM 1125 O O . HIS A 1 138 ? -0.609 17.477 19.106 1.00 84.69 138 HIS A O 1
ATOM 1131 N N . ILE A 1 139 ? -2.392 17.297 17.754 1.00 86.50 139 ILE A N 1
ATOM 1132 C CA . ILE A 1 139 ? -3.027 16.312 18.631 1.00 86.50 139 ILE A CA 1
ATOM 1133 C C . ILE A 1 139 ? -2.351 14.961 18.450 1.00 86.50 139 ILE A C 1
ATOM 1135 O O . ILE A 1 139 ? -2.101 14.513 17.334 1.00 86.50 139 ILE A O 1
ATOM 1139 N N . GLU A 1 140 ? -2.112 14.288 19.566 1.00 84.69 140 GLU A N 1
ATOM 1140 C CA . GLU A 1 140 ? -1.664 12.908 19.565 1.00 84.69 140 GLU A CA 1
ATOM 1141 C C . GLU A 1 140 ? -2.822 12.025 20.026 1.00 84.69 140 GLU A C 1
ATOM 1143 O O . GLU A 1 140 ? -3.216 12.035 21.195 1.00 84.69 140 GLU A O 1
ATOM 1148 N N . LEU A 1 141 ? -3.413 11.288 19.088 1.00 88.38 141 LEU A N 1
ATOM 1149 C CA . LEU A 1 141 ? -4.452 10.315 19.402 1.00 88.38 141 LEU A CA 1
ATOM 1150 C C . LEU A 1 141 ? -3.809 9.011 19.886 1.00 88.38 141 LEU A C 1
ATOM 1152 O O . LEU A 1 141 ? -2.797 8.558 19.346 1.00 88.38 141 LEU A O 1
ATOM 1156 N N . THR A 1 142 ? -4.406 8.372 20.893 1.00 93.25 142 THR A N 1
ATOM 1157 C CA . THR A 1 142 ? -4.023 7.003 21.271 1.00 93.25 142 THR A CA 1
ATOM 1158 C C . THR A 1 142 ? -4.483 6.014 20.191 1.00 93.25 142 THR A C 1
ATOM 1160 O O . THR A 1 142 ? -5.409 6.339 19.442 1.00 93.25 142 THR A O 1
ATOM 1163 N N . PRO A 1 143 ? -3.906 4.801 20.098 1.00 94.44 143 PRO A N 1
ATOM 1164 C CA . PRO A 1 143 ? -4.388 3.771 19.173 1.00 94.44 143 PRO A CA 1
ATOM 1165 C C . PRO A 1 143 ? -5.896 3.506 19.282 1.00 94.44 143 PRO A C 1
ATOM 1167 O O . PRO A 1 143 ? -6.590 3.411 18.273 1.00 94.44 143 PRO A O 1
ATOM 1170 N N . GLU A 1 144 ? -6.431 3.471 20.504 1.00 95.69 144 GLU A N 1
ATOM 1171 C CA . GLU A 1 144 ? -7.867 3.349 20.748 1.00 95.69 144 GLU A CA 1
ATOM 1172 C C . GLU A 1 144 ? -8.628 4.574 20.248 1.00 95.69 144 GLU A C 1
ATOM 1174 O O . GLU A 1 144 ? -9.658 4.421 19.602 1.00 95.69 144 GLU A O 1
ATOM 1179 N N . GLY A 1 145 ? -8.122 5.784 20.499 1.00 94.44 145 GLY A N 1
ATOM 1180 C CA . GLY A 1 145 ? -8.738 7.017 20.009 1.00 94.44 145 GLY A CA 1
ATOM 1181 C C . GLY A 1 145 ? -8.807 7.073 18.482 1.00 94.44 145 GLY A C 1
ATOM 1182 O O . GLY A 1 145 ? -9.831 7.479 17.934 1.00 94.44 145 GLY A O 1
ATOM 1183 N N . ILE A 1 146 ? -7.756 6.613 17.797 1.00 94.56 146 ILE A N 1
ATOM 1184 C CA . ILE A 1 146 ? -7.711 6.481 16.334 1.00 94.56 146 ILE A CA 1
ATOM 1185 C C . ILE A 1 146 ? -8.784 5.494 15.871 1.00 94.56 146 ILE A C 1
ATOM 1187 O O . ILE A 1 146 ? -9.617 5.843 15.037 1.00 94.56 146 ILE A O 1
ATOM 1191 N N . LEU A 1 147 ? -8.807 4.285 16.440 1.00 95.69 147 LEU A N 1
ATOM 1192 C CA . LEU A 1 147 ? -9.744 3.249 16.015 1.00 95.69 147 LEU A CA 1
ATOM 1193 C C . LEU A 1 147 ? -11.203 3.659 16.244 1.00 95.69 147 LEU A C 1
ATOM 1195 O O . LEU A 1 147 ? -12.029 3.529 15.344 1.00 95.69 147 LEU A O 1
ATOM 1199 N N . GLU A 1 148 ? -11.526 4.199 17.419 1.00 94.88 148 GLU A N 1
ATOM 1200 C CA . GLU A 1 148 ? -12.882 4.666 17.717 1.00 94.88 148 GLU A CA 1
ATOM 1201 C C . GLU A 1 148 ? -13.292 5.828 16.802 1.00 94.88 148 GLU A C 1
ATOM 1203 O O . GLU A 1 148 ? -14.419 5.855 16.304 1.00 94.88 148 GLU A O 1
ATOM 1208 N N . THR A 1 149 ? -12.380 6.758 16.502 1.00 93.75 149 THR A N 1
ATOM 1209 C CA . THR A 1 149 ? -12.639 7.832 15.527 1.00 93.75 149 THR A CA 1
ATOM 1210 C C . THR A 1 149 ? -12.940 7.253 14.146 1.00 93.75 149 THR A C 1
ATOM 1212 O O . THR A 1 149 ? -13.904 7.666 13.497 1.00 93.75 149 THR A O 1
ATOM 1215 N N . ALA A 1 150 ? -12.159 6.267 13.705 1.00 93.94 150 ALA A N 1
ATOM 1216 C CA . ALA A 1 150 ? -12.330 5.658 12.396 1.00 93.94 150 ALA A CA 1
ATOM 1217 C C . ALA A 1 150 ? -13.658 4.893 12.273 1.00 93.94 150 ALA A C 1
ATOM 1219 O O . ALA A 1 150 ? -14.320 5.007 11.247 1.00 93.94 150 ALA A O 1
ATOM 1220 N N . LEU A 1 151 ? -14.074 4.177 13.326 1.00 92.88 151 LEU A N 1
ATOM 1221 C CA . LEU A 1 151 ? -15.317 3.391 13.361 1.00 92.88 151 LEU A CA 1
ATOM 1222 C C . LEU A 1 151 ? -16.584 4.247 13.509 1.00 92.88 151 LEU A C 1
ATOM 1224 O O . LEU A 1 151 ? -17.658 3.871 13.034 1.00 92.88 151 LEU A O 1
ATOM 1228 N N . THR A 1 152 ? -16.486 5.386 14.195 1.00 88.31 152 THR A N 1
ATOM 1229 C CA . THR A 1 152 ? -17.622 6.302 14.410 1.00 88.31 152 THR A CA 1
ATOM 1230 C C . THR A 1 152 ? -17.861 7.214 13.213 1.00 88.31 152 THR A C 1
ATOM 1232 O O . THR A 1 152 ? -19.009 7.557 12.912 1.00 88.31 152 THR A O 1
ATOM 1235 N N . THR A 1 153 ? -16.798 7.564 12.491 1.00 70.19 153 THR A N 1
ATOM 1236 C CA . THR A 1 153 ? -16.872 8.366 11.271 1.00 70.19 153 THR A CA 1
ATOM 1237 C C . THR A 1 153 ? -17.271 7.474 10.097 1.00 70.19 153 THR A C 1
ATOM 1239 O O . THR A 1 153 ? -16.440 7.093 9.279 1.00 70.19 153 THR A O 1
ATOM 1242 N N . LYS A 1 154 ? -18.558 7.117 9.983 1.00 52.41 154 LYS A N 1
ATOM 1243 C CA . LYS A 1 154 ? -19.061 6.575 8.711 1.00 52.41 154 LYS A CA 1
ATOM 1244 C C . LYS A 1 154 ? -18.801 7.616 7.629 1.00 52.41 154 LYS A C 1
ATOM 1246 O O . LYS A 1 154 ? -19.353 8.707 7.742 1.00 52.41 154 LYS A O 1
ATOM 1251 N N . ALA A 1 155 ? -17.961 7.248 6.657 1.00 46.34 155 ALA A N 1
ATOM 1252 C CA . ALA A 1 155 ? -17.637 7.956 5.422 1.00 46.34 155 ALA A CA 1
ATOM 1253 C C . ALA A 1 155 ? -18.413 9.270 5.265 1.00 46.34 155 ALA A C 1
ATOM 1255 O O . ALA A 1 155 ? -19.528 9.294 4.741 1.00 46.34 155 ALA A O 1
ATOM 1256 N N . VAL A 1 156 ? -17.828 10.372 5.741 1.00 43.53 156 VAL A N 1
ATOM 1257 C CA . VAL A 1 156 ? -18.201 11.680 5.215 1.00 43.53 156 VAL A CA 1
ATOM 1258 C C . VAL A 1 156 ? -17.68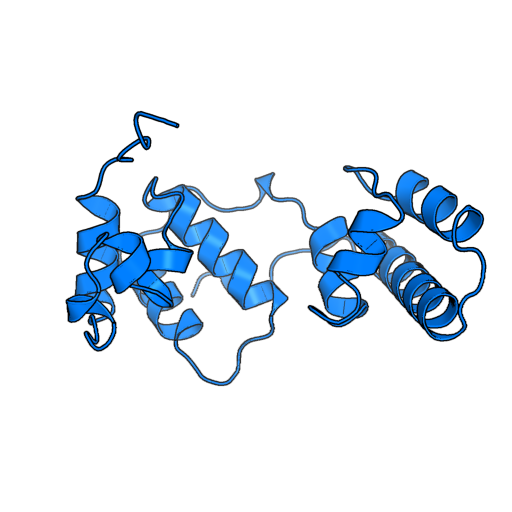4 11.660 3.782 1.00 43.53 156 VAL A C 1
ATOM 1260 O O . VAL A 1 156 ? -16.539 12.017 3.524 1.00 43.53 156 VAL A O 1
ATOM 1263 N N . GLU A 1 157 ? -18.500 11.154 2.854 1.00 42.75 157 GLU A N 1
ATOM 1264 C CA . GLU A 1 157 ? -18.342 11.487 1.445 1.00 42.75 157 GLU A CA 1
ATOM 1265 C C . GLU A 1 157 ? -18.284 13.012 1.410 1.00 42.75 157 GLU A C 1
ATOM 1267 O O . GLU A 1 157 ? -19.242 13.684 1.807 1.00 42.75 157 GLU A O 1
ATOM 1272 N N . ARG A 1 158 ? -17.126 13.568 1.039 1.00 43.00 158 ARG A N 1
ATOM 1273 C CA . ARG A 1 158 ? -17.015 15.001 0.783 1.00 43.00 158 ARG A CA 1
ATOM 1274 C C . ARG A 1 158 ? -18.068 15.342 -0.269 1.00 43.00 158 ARG A C 1
ATOM 1276 O O . ARG A 1 158 ? -17.929 15.004 -1.440 1.00 43.00 158 ARG A O 1
ATOM 1283 N N . VAL A 1 159 ? -19.152 15.970 0.170 1.00 37.78 159 VAL A N 1
ATOM 1284 C CA . VAL A 1 159 ? -20.115 16.615 -0.713 1.00 37.78 159 VAL A CA 1
ATOM 1285 C C . VAL A 1 159 ? -19.428 17.869 -1.254 1.00 37.78 159 VAL A C 1
ATOM 1287 O O . VAL A 1 159 ? -19.307 18.845 -0.521 1.00 37.78 159 VAL A O 1
ATOM 1290 N N . GLY A 1 160 ? -19.008 17.824 -2.524 1.00 43.72 160 GLY A N 1
ATOM 1291 C CA . GLY A 1 160 ? -18.434 18.953 -3.281 1.00 43.72 160 GLY A CA 1
ATOM 1292 C C . GLY A 1 160 ? -16.958 19.219 -2.953 1.00 43.72 160 GLY A C 1
ATOM 1293 O O . GLY A 1 160 ? -16.554 19.103 -1.802 1.00 43.72 160 GLY A O 1
ATOM 1294 N N . GLU A 1 161 ? -16.076 19.538 -3.898 1.00 34.75 161 GLU A N 1
ATOM 1295 C CA . GLU A 1 161 ? -16.220 20.116 -5.246 1.00 34.75 161 GLU A CA 1
ATOM 1296 C C . GLU A 1 161 ? -15.201 19.513 -6.226 1.00 34.75 161 GLU A C 1
ATOM 1298 O O . GLU A 1 161 ? -14.097 19.130 -5.774 1.00 34.75 161 GLU A O 1
#

Organism: Armatimonas rosea (NCBI:txid685828)

Radius of gyration: 18.01 Å; chains: 1; bounding box: 40×40×45 Å